Protein AF-A0A6G5QGD3-F1 (afdb_monomer_lite)

pLDDT: mean 86.49, std 10.76, range [44.53, 97.38]

Sequence (67 aa):
MKPLSPQKAKFAKYLELYKIEPTDSDEVASYKVLDCAFDLFCALDALAKNHNAIKAKILNILNPKGE

Structure (mmCIF, N/CA/C/O backbone):
data_AF-A0A6G5QGD3-F1
#
_entry.id   AF-A0A6G5QGD3-F1
#
loop_
_atom_site.group_PDB
_atom_site.id
_atom_site.type_symbol
_atom_site.label_atom_id
_atom_site.label_alt_id
_atom_site.label_comp_id
_atom_site.label_asym_id
_atom_site.label_entity_id
_atom_site.label_seq_id
_atom_site.pdbx_PDB_ins_code
_atom_site.Cartn_x
_atom_site.Cartn_y
_atom_site.Cartn_z
_atom_site.occupancy
_atom_site.B_iso_or_equiv
_atom_site.auth_seq_id
_atom_site.auth_comp_id
_atom_site.auth_asym_id
_atom_site.auth_atom_id
_atom_site.pdbx_PDB_model_num
ATOM 1 N N . MET A 1 1 ? 19.520 17.544 -2.359 1.00 55.12 1 MET A N 1
ATOM 2 C CA . MET A 1 1 ? 18.132 17.025 -2.384 1.00 55.12 1 MET A CA 1
ATOM 3 C C . MET A 1 1 ? 17.396 17.520 -1.149 1.00 55.12 1 MET A C 1
ATOM 5 O O . MET A 1 1 ? 17.959 17.443 -0.065 1.00 55.12 1 MET A O 1
ATOM 9 N N . LYS A 1 2 ? 16.182 18.069 -1.294 1.00 68.19 2 LYS A N 1
ATOM 10 C CA . LYS A 1 2 ? 15.354 18.477 -0.146 1.00 68.19 2 LYS A CA 1
ATOM 11 C C . LYS A 1 2 ? 14.885 17.210 0.590 1.00 68.19 2 LYS A C 1
ATOM 13 O O . LYS A 1 2 ? 14.422 16.298 -0.096 1.00 68.19 2 LYS A O 1
ATOM 18 N N . PRO A 1 3 ? 14.997 17.121 1.927 1.00 66.25 3 PRO A N 1
ATOM 19 C CA . PRO A 1 3 ? 14.520 15.950 2.649 1.00 66.25 3 PRO A CA 1
ATOM 20 C C . PRO A 1 3 ? 13.015 15.783 2.425 1.00 66.25 3 PRO A C 1
ATOM 22 O O . PRO A 1 3 ? 12.249 16.753 2.469 1.00 66.25 3 PRO A O 1
ATOM 25 N N . LEU A 1 4 ? 12.601 14.548 2.143 1.00 75.56 4 LEU A N 1
ATOM 26 C CA . LEU A 1 4 ? 11.191 14.184 2.075 1.00 75.56 4 LEU A CA 1
ATOM 27 C C . LEU A 1 4 ? 10.556 14.471 3.437 1.00 75.56 4 LEU A C 1
ATOM 29 O O . LEU A 1 4 ? 11.151 14.187 4.477 1.00 75.56 4 LEU A O 1
ATOM 33 N N . SER A 1 5 ? 9.341 15.021 3.444 1.00 88.12 5 SER A N 1
ATOM 34 C CA . SER A 1 5 ? 8.589 15.089 4.695 1.00 88.12 5 SER A CA 1
ATOM 35 C C . SER A 1 5 ? 8.343 13.663 5.213 1.00 88.12 5 SER A C 1
ATOM 37 O O . SER A 1 5 ? 8.278 12.728 4.405 1.00 88.12 5 SER A O 1
ATOM 39 N N . PRO A 1 6 ? 8.161 13.463 6.529 1.00 86.38 6 PRO A N 1
ATOM 40 C CA . PRO A 1 6 ? 7.920 12.134 7.094 1.00 86.38 6 PRO A CA 1
ATOM 41 C C . PRO A 1 6 ? 6.778 11.372 6.403 1.00 86.38 6 PRO A C 1
ATOM 43 O O . PRO A 1 6 ? 6.866 10.163 6.199 1.00 86.38 6 PRO A O 1
ATOM 46 N N . GLN A 1 7 ? 5.732 12.085 5.970 1.00 81.81 7 GLN A N 1
ATOM 47 C CA . GLN A 1 7 ? 4.602 11.512 5.234 1.00 81.81 7 GLN A CA 1
ATOM 48 C C . GLN A 1 7 ? 5.018 11.012 3.846 1.00 81.81 7 GLN A C 1
ATOM 50 O O . GLN A 1 7 ? 4.658 9.903 3.462 1.00 81.81 7 GLN A O 1
ATOM 55 N N . LYS A 1 8 ? 5.820 11.797 3.114 1.00 83.06 8 LYS A N 1
ATOM 56 C CA . LYS A 1 8 ? 6.325 11.409 1.791 1.00 83.06 8 LYS A CA 1
ATOM 57 C C . LYS A 1 8 ? 7.294 10.230 1.876 1.00 83.06 8 LYS A C 1
ATOM 59 O O . LYS A 1 8 ? 7.238 9.344 1.034 1.00 83.06 8 LYS A O 1
ATOM 64 N N . ALA A 1 9 ? 8.131 10.183 2.913 1.00 87.75 9 ALA A N 1
ATOM 65 C CA . ALA A 1 9 ? 9.016 9.047 3.162 1.00 87.75 9 ALA A CA 1
ATOM 66 C C . ALA A 1 9 ? 8.226 7.765 3.476 1.00 87.75 9 ALA A C 1
ATOM 68 O O . ALA A 1 9 ? 8.570 6.691 2.992 1.00 87.75 9 ALA A O 1
ATOM 69 N N . LYS A 1 10 ? 7.141 7.870 4.255 1.00 85.31 10 LYS A N 1
ATOM 70 C CA . LYS A 1 10 ? 6.267 6.728 4.548 1.00 85.31 10 LYS A CA 1
ATOM 71 C C . LYS A 1 10 ? 5.532 6.238 3.297 1.00 85.31 10 LYS A C 1
ATOM 73 O O . LYS A 1 10 ? 5.460 5.035 3.089 1.00 85.31 10 LYS A O 1
ATOM 78 N N . PHE A 1 11 ? 5.042 7.151 2.457 1.00 84.50 11 PHE A N 1
ATOM 79 C CA . PHE A 1 11 ? 4.427 6.799 1.175 1.00 84.50 11 PHE A CA 1
ATOM 80 C C . PHE A 1 11 ? 5.410 6.074 0.246 1.00 84.50 11 PHE A C 1
ATOM 82 O O . PHE A 1 11 ? 5.073 5.018 -0.272 1.00 84.50 11 PHE A O 1
ATOM 89 N N . ALA A 1 12 ? 6.643 6.575 0.110 1.00 88.00 12 ALA A N 1
ATOM 90 C CA . ALA A 1 12 ? 7.676 5.923 -0.698 1.00 88.00 12 ALA A CA 1
ATOM 91 C C . ALA A 1 12 ? 7.946 4.474 -0.248 1.00 88.00 12 ALA A C 1
ATOM 93 O O . ALA A 1 12 ? 7.989 3.581 -1.083 1.00 88.00 12 ALA A O 1
ATOM 94 N N . LYS A 1 13 ? 8.015 4.223 1.069 1.00 89.25 13 LYS A N 1
ATOM 95 C CA . LYS A 1 13 ? 8.157 2.860 1.615 1.00 89.25 13 LYS A CA 1
ATOM 96 C C . LYS A 1 13 ? 6.987 1.936 1.276 1.00 89.25 13 LYS A C 1
ATOM 98 O O . LYS A 1 13 ? 7.188 0.741 1.114 1.00 89.25 13 LYS A O 1
ATOM 103 N N . TYR A 1 14 ? 5.761 2.454 1.213 1.00 88.44 14 TYR A N 1
ATOM 104 C CA . TYR A 1 14 ? 4.616 1.644 0.786 1.00 88.44 14 TYR A CA 1
ATOM 105 C C . TYR A 1 14 ? 4.660 1.361 -0.711 1.00 88.44 14 TYR A C 1
ATOM 107 O O . TYR A 1 14 ? 4.370 0.244 -1.124 1.00 88.44 14 TYR A O 1
ATOM 115 N N . LEU A 1 15 ? 5.086 2.343 -1.506 1.00 90.56 15 LEU A N 1
ATOM 116 C CA . LEU A 1 15 ? 5.218 2.198 -2.949 1.00 90.56 15 LEU A CA 1
ATOM 117 C C . LEU A 1 15 ? 6.246 1.121 -3.337 1.00 90.56 15 LEU A C 1
ATOM 119 O O . LEU A 1 15 ? 6.044 0.414 -4.320 1.00 90.56 15 LEU A O 1
ATOM 123 N N . GLU A 1 16 ? 7.299 0.929 -2.533 1.00 91.62 16 GLU A N 1
ATOM 124 C CA . GLU A 1 16 ? 8.282 -0.156 -2.713 1.00 91.62 16 GLU A CA 1
ATOM 125 C C . GLU A 1 16 ? 7.633 -1.555 -2.760 1.00 91.62 16 GLU A C 1
ATOM 127 O O . GLU A 1 16 ? 8.134 -2.440 -3.454 1.00 91.62 16 GLU A O 1
ATOM 132 N N . LEU A 1 17 ? 6.489 -1.763 -2.093 1.00 93.75 17 LEU A N 1
ATOM 133 C CA . LEU A 1 17 ? 5.772 -3.046 -2.104 1.00 93.75 17 LEU A CA 1
ATOM 134 C C . LEU A 1 17 ? 5.167 -3.387 -3.473 1.00 93.75 17 LEU A C 1
ATOM 136 O O . LEU A 1 17 ? 4.984 -4.565 -3.778 1.00 93.75 17 LEU A O 1
ATOM 140 N N . TYR A 1 18 ? 4.902 -2.375 -4.303 1.00 93.94 18 TYR A N 1
ATOM 141 C CA . TYR A 1 18 ? 4.305 -2.528 -5.633 1.00 93.94 18 TYR A CA 1
ATOM 142 C C . TYR A 1 18 ? 5.344 -2.835 -6.714 1.00 93.94 18 TYR A C 1
ATOM 144 O O . TYR A 1 18 ? 4.972 -3.040 -7.868 1.00 93.94 18 TYR A O 1
ATOM 152 N N . LYS A 1 19 ? 6.635 -2.913 -6.343 1.00 93.69 19 LYS A N 1
ATOM 153 C CA . LYS A 1 19 ? 7.740 -3.349 -7.214 1.00 93.69 19 LYS A CA 1
ATOM 154 C C . LYS A 1 19 ? 7.705 -2.646 -8.573 1.00 93.69 19 LYS A C 1
ATOM 156 O O . LYS A 1 19 ? 7.553 -3.280 -9.618 1.00 93.69 19 LYS A O 1
ATOM 161 N N . ILE A 1 20 ? 7.780 -1.318 -8.539 1.00 92.31 20 ILE A N 1
ATOM 162 C CA . ILE A 1 20 ? 7.935 -0.508 -9.749 1.00 92.31 20 ILE A CA 1
ATOM 163 C C . ILE A 1 20 ? 9.373 -0.689 -10.2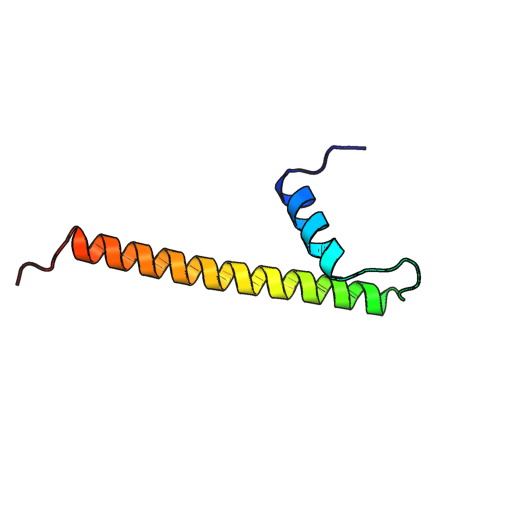26 1.00 92.31 20 ILE A C 1
ATOM 165 O O . ILE A 1 20 ? 10.316 -0.321 -9.522 1.00 92.31 20 ILE A O 1
ATOM 169 N N . GLU A 1 21 ? 9.536 -1.300 -11.391 1.00 93.38 21 GLU A N 1
ATOM 170 C CA . GLU A 1 21 ? 10.836 -1.633 -11.959 1.00 93.38 21 GLU A CA 1
ATOM 171 C C . GLU A 1 21 ? 11.224 -0.622 -13.044 1.00 93.38 21 GLU A C 1
ATOM 173 O O . GLU A 1 21 ? 10.358 -0.127 -13.762 1.00 93.38 21 GLU A O 1
ATOM 178 N N . PRO A 1 22 ? 12.525 -0.335 -13.241 1.00 91.75 22 PRO A N 1
ATOM 179 C CA . PRO A 1 22 ? 12.975 0.550 -14.321 1.00 91.75 22 PRO A CA 1
ATOM 180 C C . PRO A 1 22 ? 12.612 0.059 -15.731 1.00 91.75 22 PRO A C 1
ATOM 182 O O . PRO A 1 22 ? 12.686 0.825 -16.685 1.00 91.75 22 PRO A O 1
ATOM 185 N N . THR A 1 23 ? 12.285 -1.227 -15.864 1.00 95.75 23 THR A N 1
ATOM 186 C CA . THR A 1 23 ? 11.862 -1.888 -17.105 1.00 95.75 23 THR A CA 1
ATOM 187 C C . THR A 1 23 ? 10.356 -1.841 -17.339 1.00 95.75 23 THR A C 1
ATOM 189 O O . THR A 1 23 ? 9.911 -2.256 -18.409 1.00 95.75 23 THR A O 1
ATOM 192 N N . ASP A 1 24 ? 9.567 -1.371 -16.368 1.00 94.88 24 ASP A N 1
ATOM 193 C CA . ASP A 1 24 ? 8.136 -1.165 -16.569 1.00 94.88 24 ASP A CA 1
ATOM 194 C C . ASP A 1 24 ? 7.907 -0.090 -17.640 1.00 94.88 24 ASP A C 1
ATOM 196 O O . ASP A 1 24 ? 8.618 0.915 -17.699 1.00 94.88 24 ASP A O 1
ATOM 200 N N . SER A 1 25 ? 6.880 -0.273 -18.474 1.00 97.38 25 SER A N 1
ATOM 201 C CA . SER A 1 25 ? 6.388 0.831 -19.297 1.00 97.38 25 SER A CA 1
ATOM 202 C C . SER A 1 25 ? 5.764 1.910 -18.410 1.00 97.38 25 SER A C 1
ATOM 204 O O . SER A 1 25 ? 5.270 1.619 -17.317 1.00 97.38 25 SER A O 1
ATOM 206 N N . ASP A 1 26 ? 5.709 3.148 -18.907 1.00 96.19 26 ASP A N 1
ATOM 207 C CA . ASP A 1 26 ? 5.066 4.262 -18.195 1.00 96.19 26 ASP A CA 1
ATOM 208 C C . ASP A 1 26 ? 3.623 3.929 -17.783 1.00 96.19 26 ASP A C 1
ATOM 210 O O . ASP A 1 26 ? 3.171 4.300 -16.699 1.00 96.19 26 ASP A O 1
ATOM 214 N N . GLU A 1 27 ? 2.904 3.184 -18.626 1.00 97.00 27 GLU A N 1
ATOM 215 C CA . GLU A 1 27 ? 1.551 2.710 -18.343 1.00 97.00 27 GLU A CA 1
ATOM 216 C C . GLU A 1 27 ? 1.524 1.721 -17.167 1.00 97.00 27 GLU A C 1
ATOM 218 O O . GLU A 1 27 ? 0.766 1.914 -16.216 1.00 97.00 27 GLU A O 1
ATOM 223 N N . VAL A 1 28 ? 2.381 0.694 -17.184 1.00 96.75 28 VAL A N 1
ATOM 224 C CA . VAL A 1 28 ? 2.450 -0.312 -16.110 1.00 96.75 28 VAL A CA 1
ATOM 225 C C . VAL A 1 28 ? 2.868 0.332 -14.790 1.00 96.75 28 VAL A C 1
ATOM 227 O O . VAL A 1 28 ? 2.256 0.068 -13.752 1.00 96.75 28 VAL A O 1
ATOM 230 N N . ALA A 1 29 ? 3.865 1.217 -14.823 1.00 95.25 29 ALA A N 1
ATOM 231 C CA . ALA A 1 29 ? 4.290 1.968 -13.650 1.00 95.25 29 ALA A CA 1
ATOM 232 C C . ALA A 1 29 ? 3.145 2.841 -13.106 1.00 95.25 29 ALA A C 1
ATOM 234 O O . ALA A 1 29 ? 2.923 2.879 -11.895 1.00 95.25 29 ALA A O 1
ATOM 235 N N . SER A 1 30 ? 2.370 3.486 -13.986 1.00 95.25 30 SER A N 1
ATOM 236 C CA . SER A 1 30 ? 1.213 4.299 -13.594 1.00 95.25 30 SER A CA 1
ATOM 237 C C . SER A 1 30 ? 0.129 3.472 -12.902 1.00 95.25 30 SER A C 1
ATOM 239 O O . SER A 1 30 ? -0.365 3.891 -11.856 1.00 95.25 30 SER A O 1
ATOM 241 N N . TYR A 1 31 ? -0.206 2.284 -13.416 1.00 96.62 31 TYR A N 1
ATOM 242 C CA . TYR A 1 31 ? -1.173 1.399 -12.758 1.00 96.62 31 TYR A CA 1
ATOM 243 C C . TYR A 1 31 ? -0.687 0.917 -11.389 1.00 96.62 31 TYR A C 1
ATOM 245 O O . TYR A 1 31 ? -1.441 0.998 -10.425 1.00 96.62 31 TYR A O 1
ATOM 253 N N . LYS A 1 32 ? 0.591 0.541 -11.251 1.00 95.38 32 LYS A N 1
ATOM 254 C CA . LYS A 1 32 ? 1.174 0.166 -9.948 1.00 95.38 32 LYS A CA 1
ATOM 255 C C . LYS A 1 32 ? 1.094 1.306 -8.922 1.00 95.38 32 LYS A C 1
ATOM 257 O O . LYS A 1 32 ? 0.819 1.072 -7.745 1.00 95.38 32 LYS A O 1
ATOM 262 N N . VAL A 1 33 ? 1.313 2.552 -9.353 1.00 93.38 33 VAL A N 1
ATOM 263 C CA . VAL A 1 33 ? 1.147 3.738 -8.492 1.00 93.38 33 VAL A CA 1
ATOM 264 C C . VAL A 1 33 ? -0.322 3.950 -8.114 1.00 93.38 33 VAL A C 1
ATOM 266 O O . VAL A 1 33 ? -0.607 4.284 -6.962 1.00 93.38 33 VAL A O 1
ATOM 269 N N . LEU A 1 34 ? -1.251 3.762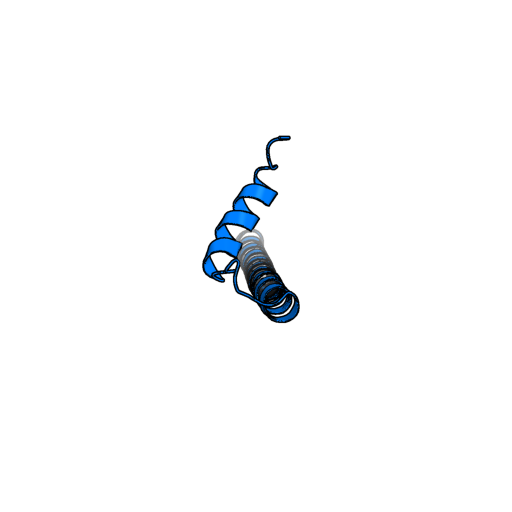 -9.056 1.00 95.38 34 LEU A N 1
ATOM 270 C CA . LEU A 1 34 ? -2.690 3.888 -8.807 1.00 95.38 34 LEU A CA 1
ATOM 271 C C . LEU A 1 34 ? -3.197 2.826 -7.827 1.00 95.38 34 LEU A C 1
ATOM 273 O O . LEU A 1 34 ? -3.920 3.184 -6.898 1.00 95.38 34 LEU A O 1
ATOM 277 N N . ASP A 1 35 ? -2.760 1.575 -7.964 1.00 94.94 35 ASP A N 1
ATOM 278 C CA . ASP A 1 35 ? -3.087 0.491 -7.031 1.00 94.94 35 ASP A CA 1
ATOM 279 C C . ASP A 1 35 ? -2.610 0.836 -5.612 1.00 94.94 35 ASP A C 1
ATOM 281 O O . ASP A 1 35 ? -3.375 0.754 -4.648 1.00 94.94 35 ASP A O 1
ATOM 285 N N . CYS A 1 36 ? -1.381 1.351 -5.481 1.00 94.19 36 CYS A N 1
ATOM 286 C CA . CYS A 1 36 ? -0.853 1.823 -4.199 1.00 94.19 36 CYS A CA 1
ATOM 287 C C . CYS A 1 36 ? -1.682 2.951 -3.583 1.00 94.19 36 CYS A C 1
ATOM 289 O O . CYS A 1 36 ? -1.907 2.974 -2.367 1.00 94.19 36 CYS A O 1
ATOM 291 N N . ALA A 1 37 ? -2.115 3.913 -4.396 1.00 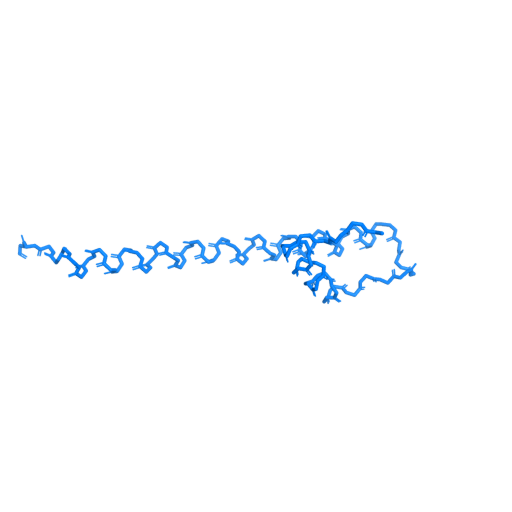91.81 37 ALA A N 1
ATOM 292 C CA . ALA A 1 37 ? -2.942 5.014 -3.923 1.00 91.81 37 ALA A CA 1
ATOM 293 C C . ALA A 1 37 ? -4.332 4.528 -3.483 1.00 91.81 37 ALA A C 1
ATOM 295 O O . ALA A 1 37 ? -4.849 4.997 -2.464 1.00 91.81 37 ALA A O 1
ATOM 296 N N . PHE A 1 38 ? -4.913 3.578 -4.217 1.00 93.69 38 PHE A N 1
ATOM 297 C CA . PHE A 1 38 ? -6.214 2.994 -3.917 1.00 93.69 38 PHE A CA 1
ATOM 298 C C . PHE A 1 38 ? -6.202 2.218 -2.597 1.00 93.69 38 PHE A C 1
ATOM 300 O O . PHE A 1 38 ? -7.018 2.497 -1.716 1.00 93.69 38 PHE A O 1
ATOM 307 N N . ASP A 1 39 ? -5.231 1.328 -2.398 1.00 93.62 39 ASP A N 1
ATOM 308 C CA . ASP A 1 39 ? -5.125 0.551 -1.160 1.00 93.62 39 ASP A CA 1
ATOM 309 C C . ASP A 1 39 ? -4.909 1.452 0.062 1.00 93.62 39 ASP A C 1
ATOM 311 O O . ASP A 1 39 ? -5.508 1.243 1.123 1.00 93.62 39 ASP A O 1
ATOM 315 N N . LEU A 1 40 ? -4.106 2.514 -0.086 1.00 90.75 40 LEU A N 1
ATOM 316 C CA . LEU A 1 40 ? -3.920 3.500 0.975 1.00 90.75 40 LEU A CA 1
ATOM 317 C C . LEU A 1 40 ? -5.226 4.238 1.297 1.00 90.75 40 LEU A C 1
ATOM 319 O O . LEU A 1 40 ? -5.528 4.468 2.470 1.00 90.75 40 LEU A O 1
ATOM 323 N N . PHE A 1 41 ? -6.012 4.590 0.279 1.00 91.75 41 PHE A N 1
ATOM 324 C CA . PHE A 1 41 ? -7.321 5.206 0.469 1.00 91.75 41 PHE A CA 1
ATOM 325 C C . PHE A 1 41 ? -8.282 4.268 1.213 1.00 91.75 41 PHE A C 1
ATOM 327 O O . PHE A 1 41 ? -8.896 4.680 2.200 1.00 91.75 41 PHE A O 1
ATOM 334 N N . CYS A 1 42 ? -8.355 2.995 0.821 1.00 93.12 42 CYS A N 1
ATOM 335 C CA . CYS A 1 42 ? -9.165 1.990 1.511 1.00 93.12 42 CYS A CA 1
ATOM 336 C C . CYS A 1 42 ? -8.743 1.809 2.977 1.00 93.12 42 CYS A C 1
ATOM 338 O O . CYS A 1 42 ? -9.596 1.746 3.867 1.00 93.12 42 CYS A O 1
ATOM 340 N N . ALA A 1 43 ? -7.437 1.781 3.256 1.00 90.00 43 ALA A N 1
ATOM 341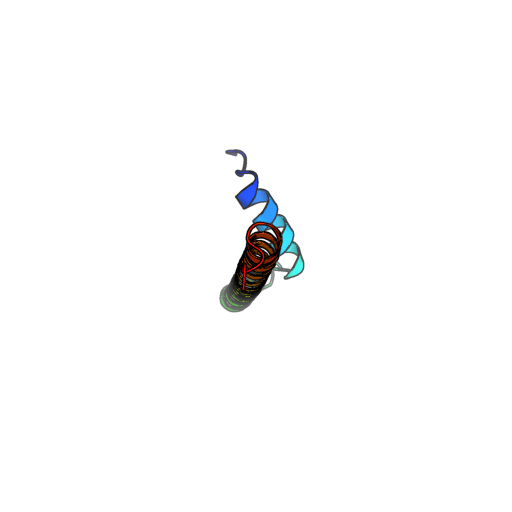 C CA . ALA A 1 43 ? -6.924 1.691 4.620 1.00 90.00 43 ALA A CA 1
ATOM 342 C C . ALA A 1 43 ? -7.315 2.914 5.471 1.00 90.00 43 ALA A C 1
ATOM 344 O O . ALA A 1 43 ? -7.660 2.765 6.647 1.00 90.00 43 ALA A O 1
ATOM 345 N N . LEU A 1 44 ? -7.296 4.117 4.887 1.00 89.50 44 LEU A N 1
ATOM 346 C CA . LEU A 1 44 ? -7.725 5.346 5.561 1.00 89.50 44 LEU A CA 1
ATOM 347 C C . LEU A 1 44 ? -9.230 5.353 5.851 1.00 89.50 44 LEU A C 1
ATOM 349 O O . LEU A 1 44 ? -9.627 5.732 6.953 1.00 89.50 44 LEU A O 1
ATOM 353 N N . ASP A 1 45 ? -10.058 4.900 4.910 1.00 91.62 45 ASP A N 1
ATOM 354 C CA . ASP A 1 45 ? -11.505 4.775 5.110 1.00 91.62 45 ASP A CA 1
ATOM 355 C C . ASP A 1 45 ? -11.837 3.768 6.227 1.00 91.62 45 ASP A C 1
ATOM 357 O O . ASP A 1 45 ? -12.607 4.068 7.145 1.00 91.62 45 ASP A O 1
ATOM 361 N N . ALA A 1 46 ? -11.181 2.603 6.228 1.00 92.31 46 ALA A N 1
ATOM 362 C CA . ALA A 1 46 ? -11.328 1.612 7.293 1.00 92.31 46 ALA A CA 1
ATOM 363 C C . ALA A 1 46 ? -10.898 2.171 8.661 1.00 92.31 46 ALA A C 1
ATOM 365 O O . ALA A 1 46 ? -11.593 1.984 9.664 1.00 92.31 46 ALA A O 1
ATOM 366 N N . LEU A 1 47 ? -9.783 2.908 8.712 1.00 89.38 47 LEU A N 1
ATOM 367 C CA . LEU A 1 47 ? -9.314 3.556 9.935 1.00 89.38 47 LEU A CA 1
ATOM 368 C C . LEU A 1 47 ? -10.307 4.613 10.438 1.00 89.38 47 LEU A C 1
ATOM 370 O O . LEU A 1 47 ? -10.589 4.662 11.636 1.00 89.38 47 LEU A O 1
ATOM 374 N N . ALA A 1 48 ? -10.872 5.426 9.542 1.00 89.25 48 ALA A N 1
ATOM 375 C CA . ALA A 1 48 ? -11.865 6.439 9.889 1.00 89.25 48 ALA A CA 1
ATOM 376 C C . ALA A 1 48 ? -13.146 5.810 10.460 1.00 89.25 48 ALA A C 1
ATOM 378 O O . ALA A 1 48 ? -13.647 6.247 11.502 1.00 89.25 48 ALA A O 1
ATOM 379 N N . LYS A 1 49 ? -13.643 4.737 9.832 1.00 89.81 49 LYS A N 1
ATOM 380 C CA . LYS A 1 49 ? -14.790 3.960 10.327 1.00 89.81 49 LYS A CA 1
ATOM 381 C C . LYS A 1 49 ? -14.517 3.374 11.713 1.00 89.81 49 LYS A 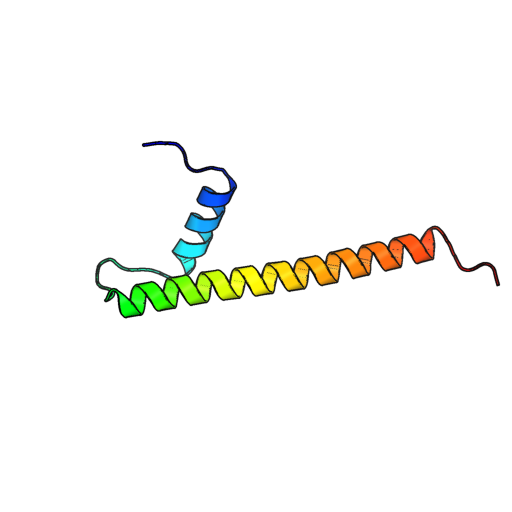C 1
ATOM 383 O O . LYS A 1 49 ? -15.346 3.524 12.613 1.00 89.81 49 LYS A O 1
ATOM 388 N N . ASN A 1 50 ? -13.336 2.792 11.918 1.00 89.94 50 ASN A N 1
ATOM 389 C CA . ASN A 1 50 ? -12.933 2.232 13.208 1.00 89.94 50 ASN A CA 1
ATOM 390 C C . ASN A 1 50 ? -12.819 3.305 14.298 1.00 89.94 50 ASN A C 1
ATOM 392 O O . ASN A 1 50 ? -13.315 3.110 15.408 1.00 89.94 50 ASN A O 1
ATOM 396 N N . HIS A 1 51 ? -12.226 4.458 13.985 1.00 88.12 51 HIS A N 1
ATOM 397 C CA . HIS A 1 51 ? -12.135 5.583 14.913 1.00 88.12 51 HIS A CA 1
ATOM 398 C C . HIS A 1 51 ? -13.524 6.075 15.347 1.00 88.12 51 HIS A C 1
ATOM 400 O O . HIS A 1 51 ? -13.776 6.253 16.540 1.00 88.12 51 HIS A O 1
ATOM 406 N N . ASN A 1 52 ? -14.457 6.224 14.403 1.00 86.12 52 ASN A N 1
ATOM 407 C CA . ASN A 1 52 ? -15.830 6.633 14.703 1.00 86.12 52 ASN A CA 1
ATOM 408 C C . ASN A 1 52 ? -16.577 5.592 15.551 1.00 86.12 52 ASN A C 1
ATOM 410 O O . ASN A 1 52 ? -17.292 5.965 16.481 1.00 86.12 52 ASN A O 1
ATOM 414 N N . ALA A 1 53 ? -16.368 4.298 15.292 1.00 87.62 53 ALA A N 1
ATOM 415 C CA . ALA A 1 53 ? -16.949 3.224 16.094 1.00 87.62 53 ALA A CA 1
ATOM 416 C C . ALA A 1 53 ? -16.421 3.228 17.540 1.00 87.62 53 ALA A C 1
ATOM 418 O O . ALA A 1 53 ? -17.199 3.086 18.484 1.00 87.62 53 ALA A O 1
ATOM 419 N N . ILE A 1 54 ? -15.113 3.432 17.733 1.00 88.25 54 ILE A N 1
ATOM 420 C CA . ILE A 1 54 ? -14.505 3.549 19.068 1.00 88.25 54 ILE A CA 1
ATOM 421 C C . ILE A 1 54 ? -15.039 4.790 19.786 1.00 88.25 54 ILE A C 1
ATOM 423 O O . ILE A 1 54 ? -15.464 4.694 20.937 1.00 88.25 54 ILE A O 1
ATOM 427 N N . LYS A 1 55 ? -15.091 5.939 19.101 1.00 87.12 55 LYS A N 1
ATOM 428 C CA . LYS A 1 55 ? -15.641 7.183 19.653 1.00 87.12 55 LYS A CA 1
ATOM 429 C C . LYS A 1 55 ? -17.091 7.008 20.114 1.00 87.12 55 LYS A C 1
ATOM 431 O O . LYS A 1 55 ? -17.430 7.447 21.209 1.00 87.12 55 LYS A O 1
ATOM 436 N N . ALA A 1 56 ? -17.927 6.334 19.322 1.00 83.44 56 ALA A N 1
ATOM 437 C CA . ALA A 1 56 ? -19.314 6.042 19.685 1.00 83.44 56 ALA A CA 1
ATOM 438 C C . ALA A 1 56 ? -19.417 5.120 20.913 1.00 83.44 56 ALA A C 1
ATOM 440 O O . ALA A 1 56 ? -20.209 5.388 21.814 1.00 83.44 56 ALA A O 1
ATOM 441 N N . LYS A 1 57 ? -18.583 4.072 20.995 1.00 84.62 57 LYS A N 1
ATOM 442 C CA . LYS A 1 57 ? -18.519 3.190 22.174 1.00 84.62 57 LYS A CA 1
ATOM 443 C C . LYS A 1 57 ? -18.126 3.952 23.438 1.00 84.62 57 LYS A C 1
ATOM 445 O O . LYS A 1 57 ? -18.773 3.785 24.464 1.00 84.62 57 LYS A O 1
ATOM 450 N N . ILE A 1 58 ? -17.103 4.804 23.355 1.00 83.62 58 ILE A N 1
ATOM 451 C CA . ILE A 1 58 ? -16.660 5.636 24.482 1.00 83.62 58 ILE A CA 1
ATOM 452 C C . ILE A 1 58 ? -17.780 6.589 24.913 1.00 83.62 58 ILE A C 1
ATOM 454 O O . ILE A 1 58 ? -18.064 6.682 26.102 1.00 83.62 58 ILE A O 1
ATOM 458 N N . LEU A 1 59 ? -18.458 7.249 23.968 1.00 79.50 59 LEU A N 1
ATOM 459 C CA . LEU A 1 59 ? -19.566 8.150 24.288 1.00 79.50 59 LEU A CA 1
ATOM 460 C C . LEU A 1 59 ? -20.724 7.422 24.988 1.00 79.50 59 LEU A C 1
ATOM 462 O O . LEU A 1 59 ? -21.261 7.952 25.952 1.00 79.50 59 LEU A O 1
ATOM 466 N N . ASN A 1 60 ? -21.062 6.202 24.557 1.00 78.94 60 ASN A N 1
ATOM 467 C CA . ASN A 1 60 ? -22.094 5.383 25.204 1.00 78.94 60 ASN A CA 1
ATOM 468 C C . ASN A 1 60 ? -21.709 4.934 26.625 1.00 78.94 60 ASN A C 1
ATOM 470 O O . ASN A 1 60 ? -22.593 4.733 27.449 1.00 78.94 60 ASN A O 1
ATOM 474 N N . ILE A 1 61 ? -20.414 4.759 26.915 1.00 80.94 61 ILE A N 1
ATOM 475 C CA . ILE A 1 61 ? -19.922 4.435 28.266 1.00 80.94 61 ILE A CA 1
ATOM 476 C C . ILE A 1 61 ? -19.914 5.680 29.160 1.00 80.94 61 ILE A C 1
ATOM 478 O O . ILE A 1 61 ? -20.262 5.589 30.331 1.00 80.94 61 ILE A O 1
ATOM 482 N N . LEU A 1 62 ? -19.494 6.831 28.624 1.00 80.25 62 LEU A N 1
ATOM 483 C CA . LEU A 1 62 ? -19.413 8.096 29.367 1.00 80.25 62 LEU A CA 1
ATOM 484 C C . LEU A 1 62 ? -20.782 8.728 29.608 1.00 80.25 62 LEU A C 1
ATOM 486 O O . LEU A 1 62 ? -20.962 9.456 30.578 1.00 80.25 62 LEU A O 1
ATOM 490 N N . ASN A 1 63 ? -21.729 8.454 28.718 1.00 74.44 63 ASN A N 1
ATOM 491 C CA . ASN A 1 63 ? -23.109 8.882 28.825 1.00 74.44 63 ASN A CA 1
ATOM 492 C C . ASN A 1 63 ? -23.996 7.632 28.713 1.00 74.44 63 ASN A C 1
ATOM 494 O O . ASN A 1 63 ? -24.664 7.447 27.688 1.00 74.44 63 ASN A O 1
ATOM 498 N N . PRO A 1 64 ? -23.952 6.727 29.716 1.00 64.75 64 PRO A N 1
ATOM 499 C CA . PRO A 1 64 ? -24.874 5.606 29.742 1.00 64.75 64 PRO A CA 1
ATOM 500 C C . PRO A 1 64 ? -26.252 6.249 29.767 1.00 64.75 64 PRO A C 1
ATOM 502 O O . PRO A 1 64 ? -26.524 7.058 30.653 1.00 64.75 64 PRO A O 1
ATOM 505 N N . LYS A 1 65 ? -27.065 6.014 28.733 1.00 60.62 65 LYS A N 1
ATOM 506 C CA . LYS A 1 65 ? -28.416 6.570 28.674 1.00 60.62 65 LYS A CA 1
ATOM 507 C C . LYS A 1 65 ? -29.083 6.280 30.015 1.00 60.62 65 LYS A C 1
ATOM 509 O O . LYS A 1 65 ? -29.278 5.120 30.359 1.00 60.62 65 LYS A O 1
ATOM 514 N N . GLY A 1 66 ? -29.324 7.335 30.783 1.00 58.62 66 GLY A N 1
ATOM 515 C CA . GLY A 1 66 ? -30.149 7.266 31.968 1.00 58.62 66 GLY A CA 1
ATOM 516 C C . GLY A 1 66 ? -31.586 7.196 31.499 1.00 58.62 66 GLY A C 1
ATOM 517 O O . GLY A 1 66 ? -32.196 8.245 31.351 1.00 58.62 66 GLY A O 1
ATOM 518 N N . GLU A 1 67 ? -32.053 5.981 31.219 1.00 44.53 67 GLU A N 1
ATOM 519 C CA . GLU A 1 67 ? -33.446 5.532 31.323 1.00 44.53 67 GLU A CA 1
ATOM 520 C C . GLU A 1 67 ? -33.446 4.053 31.722 1.00 44.53 67 GLU A C 1
ATOM 522 O O . GLU A 1 67 ? -32.775 3.252 31.028 1.00 44.53 67 GLU A O 1
#

Secondary structure (DSSP, 8-state):
-PPPPHHHHHHHHHHGGG---TTS-HHHHHHHHHHHHHHHHHHHHHHHHHHHHHHHHHHHHHS----

Foldseek 3Di:
DPDDDPVRVVLVVLLVVLVQDPPDDPVRNVVSSVVSVVVVVVVVVVVVVVVVVVV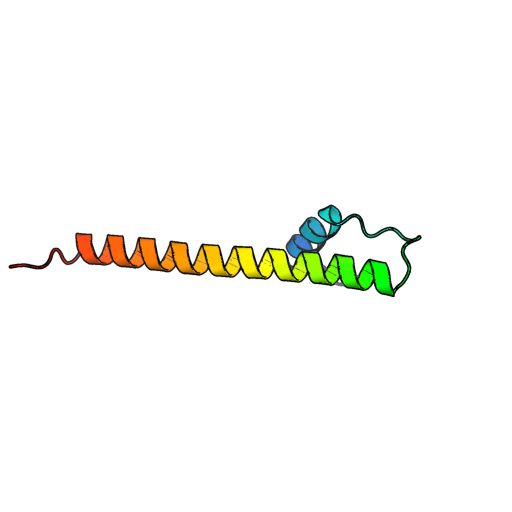VVVCCVVCVPPD

Organism: NCBI:txid1032067

Radius of gyration: 19.4 Å; chains: 1; bounding box: 52×22×51 Å